Protein AF-A0A5K1G4H6-F1 (afdb_monomer)

Solvent-accessible surface area (backbone atoms only — not comparable to full-atom values): 8665 Å² total; per-residue (Å²): 140,77,90,80,91,78,88,84,78,92,77,84,77,84,78,87,69,85,77,73,79,63,91,79,61,76,95,56,84,54,80,67,54,59,58,52,52,53,57,61,59,49,77,76,66,48,72,67,56,54,53,50,54,51,48,50,54,53,51,58,61,43,66,71,45,48,64,58,47,34,69,72,63,31,66,71,61,32,53,54,48,52,56,53,48,49,54,54,48,52,56,49,51,52,53,51,53,52,49,25,67,72,67,73,32,90,46,71,56,52,33,31,28,70,75,55,33,72,63,36,22,53,52,50,52,51,52,52,51,52,51,52,52,51,51,51,51,52,48,67,71,73,106

InterPro domains:
  IPR013057 Amino acid transporter, transmembrane domain [PF01490] (45-143)

Structure (mmCIF, N/CA/C/O backbone):
data_AF-A0A5K1G4H6-F1
#
_entry.id   AF-A0A5K1G4H6-F1
#
loop_
_atom_site.group_PDB
_atom_site.id
_atom_site.type_symbol
_atom_site.label_atom_id
_atom_site.label_alt_id
_atom_site.label_comp_id
_atom_site.label_asym_id
_atom_site.label_entity_id
_atom_site.label_seq_id
_atom_site.pdbx_PDB_ins_code
_atom_site.Cartn_x
_atom_site.Cartn_y
_atom_site.Cartn_z
_atom_site.occupancy
_atom_site.B_iso_or_equiv
_atom_site.auth_seq_id
_atom_site.auth_comp_id
_atom_site.auth_asym_id
_atom_site.auth_atom_id
_atom_site.pdbx_PDB_model_num
ATOM 1 N N . MET A 1 1 ? -31.815 70.111 14.799 1.00 35.91 1 MET A N 1
ATOM 2 C CA . MET A 1 1 ? -32.047 68.661 14.978 1.00 35.91 1 MET A CA 1
ATOM 3 C C . MET A 1 1 ? -31.063 67.921 14.080 1.00 35.91 1 MET A C 1
ATOM 5 O O . MET A 1 1 ? -31.023 68.286 12.920 1.00 35.91 1 MET A O 1
ATOM 9 N N . THR A 1 2 ? -30.227 66.950 14.436 1.00 32.69 2 THR A N 1
ATOM 10 C CA . THR A 1 2 ? -29.719 66.346 15.678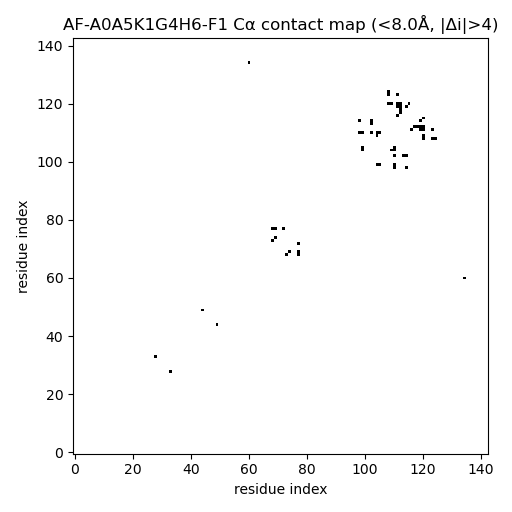 1.00 32.69 2 THR A CA 1
ATOM 11 C C . THR A 1 2 ? -28.554 65.454 15.182 1.00 32.69 2 THR A C 1
ATOM 13 O O . THR A 1 2 ? -28.774 64.753 14.203 1.00 32.69 2 THR A O 1
ATOM 16 N N . ILE A 1 3 ? -27.376 65.511 15.836 1.00 43.69 3 ILE A N 1
ATOM 17 C CA . ILE A 1 3 ? -26.290 64.493 15.996 1.00 43.69 3 ILE A CA 1
ATOM 18 C C . ILE A 1 3 ? -25.685 63.799 14.748 1.00 43.69 3 ILE A C 1
ATOM 20 O O . ILE A 1 3 ? -26.383 63.375 13.848 1.00 43.69 3 ILE A O 1
ATOM 24 N N . GLY A 1 4 ? -24.381 63.559 14.607 1.00 42.28 4 GLY A N 1
ATOM 25 C CA . GLY A 1 4 ? -23.273 63.543 15.560 1.00 42.28 4 GLY A CA 1
ATOM 26 C C . GLY A 1 4 ? -22.327 62.404 15.160 1.00 42.28 4 GLY A C 1
ATOM 27 O O . GLY A 1 4 ? -22.607 61.242 15.431 1.00 42.28 4 GLY A O 1
ATOM 28 N N . SER A 1 5 ? -21.229 62.747 14.483 1.00 44.16 5 SER A N 1
ATOM 29 C CA . SER A 1 5 ? -20.021 61.916 14.393 1.00 44.16 5 SER A CA 1
ATOM 30 C C . SER A 1 5 ? -19.499 61.649 15.803 1.00 44.16 5 SER A C 1
ATOM 32 O O . SER A 1 5 ? -19.439 62.606 16.569 1.00 44.16 5 SER A O 1
ATOM 34 N N . LEU A 1 6 ? -19.144 60.400 16.131 1.00 51.38 6 LEU A N 1
ATOM 35 C CA . LEU A 1 6 ? -18.095 60.000 17.087 1.00 51.38 6 LEU A CA 1
ATOM 36 C C . LEU A 1 6 ? -18.145 58.477 17.299 1.00 51.38 6 LEU A C 1
ATOM 38 O O . LEU A 1 6 ? -19.117 57.926 17.811 1.00 51.38 6 LEU A O 1
ATOM 42 N N . ALA A 1 7 ? -17.067 57.798 16.910 1.00 51.94 7 ALA A N 1
ATOM 43 C CA . ALA A 1 7 ? -16.768 56.439 17.343 1.00 51.94 7 ALA A CA 1
ATOM 44 C C . ALA A 1 7 ? -16.531 56.394 18.867 1.00 51.94 7 ALA A C 1
ATOM 46 O O . ALA A 1 7 ? -15.911 57.321 19.395 1.00 51.94 7 ALA A O 1
ATOM 47 N N . PRO A 1 8 ? -16.907 55.305 19.563 1.00 56.75 8 PRO A N 1
ATOM 48 C CA . PRO A 1 8 ? -16.372 55.001 20.883 1.00 56.75 8 PRO A CA 1
ATOM 49 C C . PRO A 1 8 ? -15.444 53.766 20.894 1.00 56.75 8 PRO A C 1
ATOM 51 O O . PRO A 1 8 ? -15.421 52.978 19.945 1.00 56.75 8 PRO A O 1
ATOM 54 N N . PRO A 1 9 ? -14.622 53.621 21.951 1.00 44.72 9 PRO A N 1
ATOM 55 C CA . PRO A 1 9 ? -13.343 52.924 21.915 1.00 44.72 9 PRO A CA 1
ATOM 56 C C . PRO A 1 9 ? -13.398 51.470 22.407 1.00 44.72 9 PRO A C 1
ATOM 58 O O . PRO A 1 9 ? -14.317 51.037 23.094 1.00 44.72 9 PRO A O 1
ATOM 61 N N . ARG A 1 10 ? -12.338 50.724 22.064 1.00 49.50 10 AR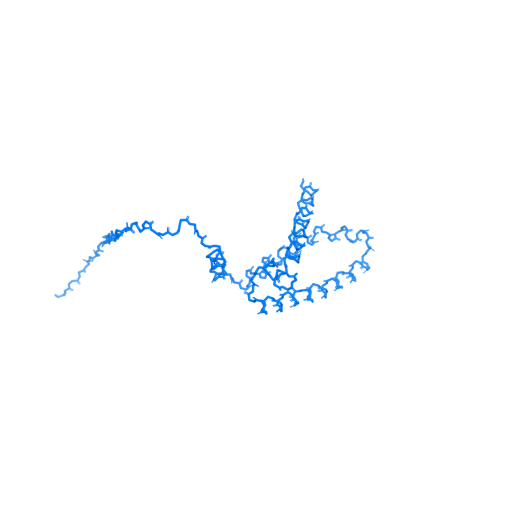G A N 1
ATOM 62 C CA . ARG A 1 10 ? -12.032 49.365 22.535 1.00 49.50 10 ARG A CA 1
ATOM 63 C C . ARG A 1 10 ? -12.021 49.301 24.066 1.00 49.50 10 ARG A C 1
ATOM 65 O O . ARG A 1 10 ? -11.097 49.818 24.692 1.00 49.50 10 ARG A O 1
ATOM 72 N N . GLU A 1 11 ? -12.976 48.584 24.649 1.00 42.75 11 GLU A N 1
ATOM 73 C CA . GLU A 1 11 ? -12.997 48.307 26.084 1.00 42.75 11 GLU A CA 1
ATOM 74 C C . GLU A 1 11 ? -12.462 46.898 26.382 1.00 42.75 11 GLU A C 1
ATOM 76 O O . GLU A 1 11 ? -12.998 45.873 25.954 1.00 42.75 11 GLU A O 1
ATOM 81 N N . LYS A 1 12 ? -11.346 46.868 27.118 1.00 42.78 12 LYS A N 1
ATOM 82 C CA . LYS A 1 12 ? -10.735 45.681 27.717 1.00 42.78 12 LYS A CA 1
ATOM 83 C C . LYS A 1 12 ? -11.694 45.085 28.748 1.00 42.78 12 LYS A C 1
ATOM 85 O O . LYS A 1 12 ? -11.855 45.660 29.821 1.00 42.78 12 LYS A O 1
ATOM 90 N N . LYS A 1 13 ? -12.226 43.883 28.507 1.00 35.88 13 LYS A N 1
ATOM 91 C CA . LYS A 1 13 ? -12.872 43.101 29.570 1.00 35.88 13 LYS A CA 1
ATOM 92 C C . LYS A 1 13 ? -11.931 42.020 30.086 1.00 35.88 13 LYS A C 1
ATOM 94 O O . LYS A 1 13 ? -11.856 40.915 29.559 1.00 35.88 13 LYS A O 1
ATOM 99 N N . SER A 1 14 ? -11.217 42.401 31.142 1.00 43.19 14 SER A N 1
ATOM 100 C CA . SER A 1 14 ? -10.603 41.509 32.119 1.00 43.19 14 SER A CA 1
ATOM 101 C C . SER A 1 14 ? -11.596 40.408 32.511 1.00 43.19 14 SER A C 1
ATOM 103 O O . SER A 1 14 ? -12.623 40.678 33.133 1.00 43.19 14 SER A O 1
ATOM 105 N N . ARG A 1 15 ? -11.303 39.163 32.132 1.00 37.09 15 ARG A N 1
ATOM 106 C CA . ARG A 1 15 ? -11.847 37.978 32.800 1.00 37.09 15 ARG A CA 1
ATOM 107 C C . ARG A 1 15 ? -10.725 37.367 33.619 1.00 37.09 15 ARG A C 1
ATOM 109 O O . ARG A 1 15 ? -10.094 36.392 33.235 1.00 37.09 15 ARG A O 1
ATOM 116 N N . ASN A 1 16 ? -10.496 37.998 34.762 1.00 33.47 16 ASN A N 1
ATOM 117 C CA . ASN A 1 16 ? -9.921 37.344 35.921 1.00 33.47 16 ASN A CA 1
ATOM 118 C C . ASN A 1 16 ? -10.892 36.219 36.315 1.00 33.47 16 ASN A C 1
ATOM 120 O O . ASN A 1 16 ? -11.951 36.497 36.875 1.00 33.47 16 ASN A O 1
ATOM 124 N N . ASN A 1 17 ? -10.575 34.969 35.981 1.00 31.28 17 ASN A N 1
ATOM 125 C CA . ASN A 1 17 ? -11.211 33.827 36.621 1.00 31.28 17 ASN A CA 1
ATOM 126 C C . ASN A 1 17 ? -10.121 33.057 37.359 1.00 31.28 17 ASN A C 1
ATOM 128 O O . ASN A 1 17 ? -9.224 32.491 36.739 1.00 31.28 17 ASN A O 1
ATOM 132 N N . LYS A 1 18 ? -10.178 33.127 38.691 1.00 34.22 18 LYS A N 1
ATOM 133 C CA . LYS A 1 18 ? -9.324 32.383 39.614 1.00 34.22 18 LYS A CA 1
ATOM 134 C C . LYS A 1 18 ? -9.332 30.912 39.209 1.00 34.22 18 LYS A C 1
ATOM 136 O O . LYS A 1 18 ? -10.349 30.240 39.357 1.00 34.22 18 LYS A O 1
ATOM 141 N N . GLN A 1 19 ? -8.191 30.416 38.752 1.00 37.59 19 GLN A N 1
ATOM 142 C CA . GLN A 1 19 ? -7.929 28.989 38.721 1.00 37.59 19 GLN A CA 1
ATOM 143 C C . GLN A 1 19 ? -7.774 28.549 40.178 1.00 37.59 19 GLN A C 1
ATOM 145 O O . GLN A 1 19 ? -6.723 28.718 40.791 1.00 37.59 19 GLN A O 1
ATOM 150 N N . VAL A 1 20 ? -8.869 28.069 40.765 1.00 43.53 20 VAL A N 1
ATOM 151 C CA . VAL A 1 20 ? -8.795 27.238 41.962 1.00 43.53 20 VAL A CA 1
ATOM 152 C C . VAL A 1 20 ? -8.065 25.983 41.504 1.00 43.53 20 VAL A C 1
ATOM 154 O O . VAL A 1 20 ? -8.599 25.202 40.720 1.00 43.53 20 VAL A O 1
ATOM 157 N N . VAL A 1 21 ? -6.792 25.877 41.878 1.00 48.56 21 VAL A N 1
ATOM 158 C CA . VAL A 1 21 ? -5.989 24.676 41.662 1.00 48.56 21 VAL A CA 1
ATOM 159 C C . VAL A 1 21 ? -6.613 23.601 42.541 1.00 48.56 21 VAL A C 1
ATOM 161 O O . VAL A 1 21 ? -6.402 23.572 43.750 1.00 48.56 21 VAL A O 1
ATOM 164 N N . ASP A 1 22 ? -7.472 22.787 41.937 1.00 48.97 22 ASP A N 1
ATOM 165 C CA . ASP A 1 22 ? -7.978 21.575 42.558 1.00 48.97 22 ASP A CA 1
ATOM 166 C C . ASP A 1 22 ? -6.816 20.577 42.626 1.00 48.97 22 ASP A C 1
ATOM 168 O O . ASP A 1 22 ? -6.358 20.043 41.614 1.00 48.97 22 ASP A O 1
ATOM 172 N N . GLU A 1 23 ? -6.297 20.377 43.836 1.00 57.59 23 GLU A N 1
ATOM 173 C CA . GLU A 1 23 ? -5.151 19.515 44.156 1.00 57.59 23 GLU A CA 1
ATOM 174 C C . GLU A 1 23 ? -5.433 18.015 43.902 1.00 57.59 23 GLU A C 1
ATOM 176 O O . GLU A 1 23 ? -4.579 17.164 44.139 1.00 57.59 23 GLU A O 1
ATOM 181 N N . LYS A 1 24 ? -6.625 17.664 43.391 1.00 53.53 24 LYS A N 1
ATOM 182 C CA . LYS A 1 24 ? -7.011 16.303 42.993 1.00 53.53 24 LYS A CA 1
ATOM 183 C C . LYS A 1 24 ? -7.316 16.168 41.499 1.00 53.53 24 LYS A C 1
ATOM 185 O O . LYS A 1 24 ? -7.902 15.165 41.086 1.00 53.53 24 LYS A O 1
ATOM 190 N N . ALA A 1 25 ? -6.879 17.113 40.669 1.00 57.53 25 ALA A N 1
ATOM 191 C CA . ALA A 1 25 ? -6.860 16.913 39.226 1.00 57.53 25 ALA A CA 1
ATOM 192 C C . ALA A 1 25 ? -5.780 15.870 38.846 1.00 57.53 25 ALA A C 1
ATOM 194 O O . ALA A 1 25 ? -4.617 16.030 39.225 1.00 57.53 25 ALA A O 1
ATOM 195 N N . PRO A 1 26 ? -6.115 14.794 38.106 1.00 60.50 26 PRO A N 1
ATOM 196 C CA . PRO A 1 26 ? -5.132 13.813 37.652 1.00 60.50 26 PRO A CA 1
ATOM 197 C C . PRO A 1 26 ? -4.061 14.489 36.784 1.00 60.50 26 PRO A C 1
ATOM 199 O O . PRO A 1 26 ? -4.368 15.049 35.737 1.00 60.50 26 PRO A O 1
ATOM 202 N N . LEU A 1 27 ? -2.796 14.425 37.207 1.00 66.81 27 LEU A N 1
ATOM 203 C CA . LEU A 1 27 ? -1.658 15.088 36.547 1.00 66.81 27 LEU A CA 1
ATOM 204 C C . LEU A 1 27 ? -1.161 14.380 35.274 1.00 66.81 27 LEU A C 1
ATOM 206 O O . LEU A 1 27 ? -0.120 14.738 34.730 1.00 66.81 27 LEU A O 1
ATOM 210 N N . LEU A 1 28 ? -1.887 13.368 34.800 1.00 66.56 28 LEU A N 1
ATOM 211 C CA . LEU A 1 28 ? -1.601 12.668 33.555 1.00 66.56 28 LEU A CA 1
ATOM 212 C C . LEU A 1 28 ? -2.894 12.596 32.738 1.00 66.56 28 LEU A C 1
ATOM 214 O O . LEU A 1 28 ?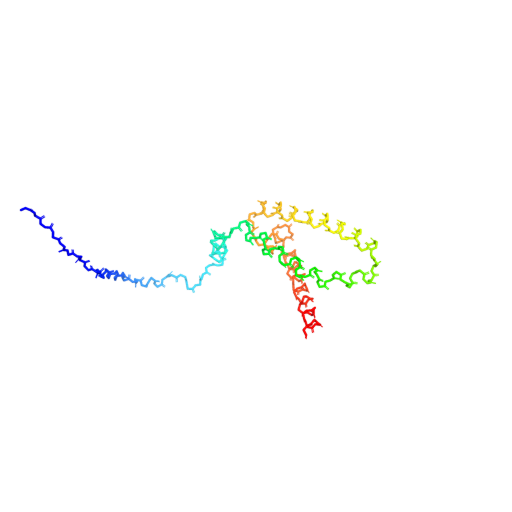 -3.890 12.086 33.266 1.00 66.56 28 LEU A O 1
ATOM 218 N N . PRO A 1 29 ? -2.890 13.054 31.470 1.00 59.59 29 PRO A N 1
ATOM 219 C CA . PRO A 1 29 ? -3.969 12.773 30.537 1.00 59.59 29 PRO A CA 1
ATOM 220 C C . PRO A 1 29 ? -4.243 11.273 30.544 1.00 59.59 29 PRO A C 1
ATOM 222 O O . PRO A 1 29 ? -3.329 10.443 30.447 1.00 59.59 29 PRO A O 1
ATOM 225 N N . ARG A 1 30 ? -5.508 10.898 30.715 1.00 55.25 30 ARG A N 1
ATOM 226 C CA . ARG A 1 30 ? -5.900 9.498 30.647 1.00 55.25 30 ARG A CA 1
ATOM 227 C C . ARG A 1 30 ? -5.664 9.102 29.194 1.00 55.25 30 ARG A C 1
ATOM 229 O O . ARG A 1 30 ? -6.063 9.814 28.287 1.00 55.25 30 ARG A O 1
ATOM 236 N N . LYS A 1 31 ? -5.063 7.945 28.928 1.00 56.25 31 LYS A N 1
ATOM 237 C CA . LYS A 1 31 ? -4.818 7.436 27.559 1.00 56.25 31 LYS A CA 1
ATOM 238 C C . LYS A 1 31 ? -6.078 7.391 26.656 1.00 56.25 31 LYS A C 1
ATOM 240 O O . LYS A 1 31 ? -5.967 7.180 25.455 1.00 56.25 31 LYS A O 1
ATOM 245 N N . GLN A 1 32 ? -7.271 7.550 27.239 1.00 51.19 32 GLN A N 1
ATOM 246 C CA . GLN A 1 32 ? -8.557 7.712 26.552 1.00 51.19 32 GLN A CA 1
ATOM 247 C C . GLN A 1 32 ? -8.761 9.115 25.948 1.00 51.19 32 GLN A C 1
ATOM 249 O O . GLN A 1 32 ? -9.402 9.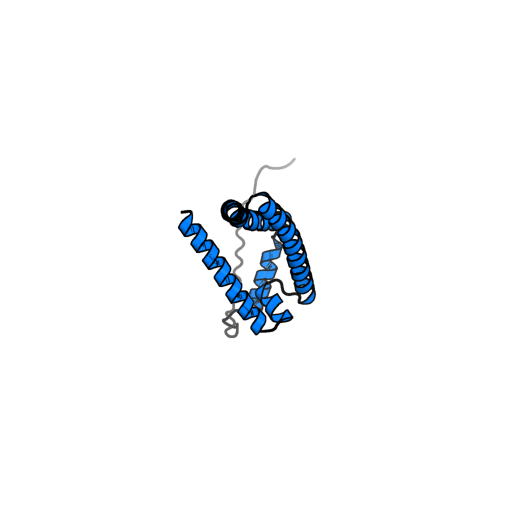217 24.905 1.00 51.19 32 GLN A O 1
ATOM 254 N N . ASP A 1 33 ? -8.174 10.156 26.539 1.00 49.16 33 ASP A N 1
ATOM 255 C CA . ASP A 1 33 ? -8.273 11.547 26.084 1.00 49.16 33 ASP A CA 1
ATOM 256 C C . ASP A 1 33 ? -7.423 11.787 24.823 1.00 49.16 33 ASP A C 1
ATOM 258 O O . ASP A 1 33 ? -7.788 12.594 23.977 1.00 49.16 33 ASP A O 1
ATOM 262 N N . GLU A 1 34 ? -6.336 11.030 24.630 1.00 52.06 34 GLU A N 1
ATOM 263 C CA . GLU A 1 34 ? -5.502 11.120 23.417 1.00 52.06 34 GLU A CA 1
ATOM 264 C C . GLU A 1 34 ? -6.221 10.570 22.177 1.00 52.06 34 GLU A C 1
ATOM 266 O O . GLU A 1 34 ? -6.116 11.130 21.089 1.00 52.06 34 GLU A O 1
ATOM 271 N N . LEU A 1 35 ? -7.017 9.507 22.349 1.00 52.03 35 LEU A N 1
ATOM 272 C CA . LEU A 1 35 ? -7.849 8.960 21.276 1.00 52.03 35 LEU A CA 1
ATOM 273 C C . LEU A 1 35 ? -9.025 9.895 20.945 1.00 52.03 35 LEU A C 1
ATOM 275 O O . LEU A 1 35 ? -9.394 10.021 19.780 1.00 52.03 35 LEU A O 1
ATOM 279 N N . GLN A 1 36 ? -9.603 10.560 21.954 1.00 45.78 36 GLN A N 1
ATOM 280 C CA . GLN A 1 36 ? -10.639 11.584 21.756 1.00 45.78 36 GLN A CA 1
ATOM 281 C C . GLN A 1 36 ? -10.080 12.859 21.108 1.00 45.78 36 GLN A C 1
ATOM 283 O O . GLN A 1 36 ? -10.715 13.390 20.202 1.00 45.78 36 GLN A O 1
ATOM 288 N N . GLY A 1 37 ? -8.869 13.288 21.475 1.00 50.53 37 GLY A N 1
ATOM 289 C CA . GLY A 1 37 ? -8.176 14.408 20.834 1.00 50.53 37 GLY A CA 1
ATOM 290 C C . GLY A 1 37 ? -7.793 14.138 19.374 1.00 50.53 37 GLY A C 1
ATOM 291 O O . GLY A 1 37 ? -7.864 15.041 18.544 1.00 50.53 37 GLY A O 1
ATOM 292 N N . GLU A 1 38 ? -7.452 12.893 19.025 1.00 54.16 38 GLU A N 1
ATOM 293 C CA . GLU A 1 38 ? -7.194 12.497 17.633 1.00 54.16 38 GLU A CA 1
ATOM 294 C C . GLU A 1 38 ? -8.480 12.487 16.786 1.00 54.16 38 GLU A C 1
ATOM 296 O O . GLU A 1 38 ? -8.466 12.937 15.641 1.00 54.16 38 GLU A O 1
ATOM 301 N N . LEU A 1 39 ? -9.615 12.065 17.358 1.00 54.69 39 LEU A N 1
ATOM 302 C CA . LEU A 1 39 ? -10.939 12.155 16.722 1.00 54.69 39 LEU A CA 1
ATOM 303 C C . LEU A 1 39 ? -11.392 13.611 16.507 1.00 54.69 39 LEU A C 1
ATOM 305 O O . LEU A 1 39 ? -11.895 13.930 15.429 1.00 54.69 39 LEU A O 1
ATOM 309 N N . ASP A 1 40 ? -11.157 14.505 17.472 1.00 53.66 40 ASP A N 1
ATOM 310 C CA . ASP A 1 40 ? -11.416 15.946 17.316 1.00 53.66 40 ASP A CA 1
ATOM 311 C C . ASP A 1 40 ? -10.479 16.612 16.285 1.00 53.66 40 ASP A C 1
ATOM 313 O O . ASP A 1 40 ? -10.849 17.608 15.659 1.00 53.66 40 ASP A O 1
ATOM 317 N N . GLY A 1 41 ? -9.301 16.034 16.020 1.00 54.47 41 GLY A N 1
ATOM 318 C CA . GLY A 1 41 ? -8.387 16.459 14.952 1.00 54.47 41 GLY A CA 1
ATOM 319 C C . GLY A 1 41 ? -8.890 16.161 13.531 1.00 54.47 41 GLY A C 1
ATOM 320 O O . GLY A 1 41 ? -8.561 16.890 12.592 1.00 54.47 41 GLY A O 1
ATOM 321 N N . PHE A 1 42 ? -9.744 15.145 13.352 1.00 59.94 42 PHE A N 1
ATOM 322 C CA . PHE A 1 42 ? -10.380 14.847 12.059 1.00 59.94 42 PHE A CA 1
ATOM 323 C C . PHE A 1 42 ? -11.530 15.795 11.711 1.00 59.94 42 PHE A C 1
ATOM 325 O O . PHE A 1 42 ? -11.930 15.858 10.548 1.00 59.94 42 PHE A O 1
ATOM 332 N N . ASN A 1 43 ? -12.037 16.570 12.673 1.00 62.09 43 ASN A N 1
ATOM 333 C CA . ASN A 1 43 ? -13.189 17.457 12.485 1.00 62.09 43 ASN A CA 1
ATOM 334 C C . ASN A 1 43 ? -12.920 18.610 11.485 1.00 62.09 43 ASN A C 1
ATOM 336 O O . ASN A 1 43 ? -13.849 19.299 11.069 1.00 62.09 43 ASN A O 1
ATOM 340 N N . GLY A 1 44 ? -11.660 18.803 11.067 1.00 67.12 44 GLY A N 1
ATOM 341 C CA . GLY A 1 44 ? -11.246 19.727 10.001 1.00 67.12 44 GLY A CA 1
ATOM 342 C C . GLY A 1 44 ? -10.736 19.064 8.711 1.00 67.12 44 GLY A C 1
ATOM 343 O O . GLY A 1 44 ? -10.352 19.772 7.778 1.00 67.12 44 GLY A O 1
ATOM 344 N N . ALA A 1 45 ? -10.696 17.729 8.624 1.00 78.69 45 ALA A N 1
ATOM 345 C CA . ALA A 1 45 ? -10.176 17.027 7.452 1.00 78.69 45 ALA A CA 1
ATOM 346 C C . ALA A 1 45 ? -11.225 16.980 6.326 1.00 78.69 45 ALA A C 1
ATOM 348 O O . ALA A 1 45 ? -12.271 16.345 6.442 1.00 78.69 45 ALA A O 1
ATOM 349 N N . SER A 1 46 ? -10.941 17.640 5.201 1.00 89.12 46 SER A N 1
ATOM 350 C CA . SER A 1 46 ? -11.801 17.585 4.013 1.00 89.12 46 SER A CA 1
ATOM 351 C C . SER A 1 46 ? -11.599 16.277 3.244 1.00 89.12 46 SER A C 1
ATOM 353 O O . SER A 1 46 ? -10.464 15.829 3.076 1.00 89.12 46 SER A O 1
ATOM 355 N N . PHE A 1 47 ? -12.678 15.709 2.692 1.00 89.44 47 PHE A N 1
ATOM 356 C CA . PHE A 1 47 ? -12.620 14.529 1.816 1.00 89.44 47 PHE A CA 1
ATOM 357 C C . PHE A 1 47 ? -11.616 14.718 0.669 1.00 89.44 47 PHE A C 1
ATOM 359 O O . PHE A 1 47 ? -10.781 13.852 0.423 1.00 89.44 47 PHE A O 1
ATOM 366 N N . SER A 1 48 ? -11.631 15.892 0.028 1.00 92.38 48 SER A N 1
ATOM 367 C CA . SER A 1 48 ? -10.686 16.224 -1.046 1.00 92.38 48 SER A CA 1
ATOM 368 C C . SER A 1 48 ? -9.232 16.250 -0.551 1.00 92.38 48 SER A C 1
ATOM 370 O O . SER A 1 48 ? -8.340 15.718 -1.209 1.00 92.38 48 SER A O 1
ATOM 372 N N . GLY A 1 49 ? -8.992 16.781 0.655 1.00 92.56 49 GLY A N 1
ATOM 373 C CA . GLY A 1 49 ? -7.663 16.797 1.275 1.00 92.56 49 GLY A CA 1
ATOM 374 C C . GLY A 1 49 ? -7.149 15.395 1.611 1.00 92.56 49 GLY A C 1
ATOM 375 O O . GLY A 1 49 ? -5.984 15.092 1.358 1.00 92.56 49 GLY A O 1
ATOM 376 N N . ALA A 1 50 ? -8.023 14.516 2.109 1.00 90.94 50 ALA A N 1
ATOM 377 C CA . ALA A 1 50 ? -7.684 13.122 2.384 1.00 90.94 50 ALA A CA 1
ATOM 378 C C . ALA A 1 50 ? -7.333 12.353 1.098 1.00 90.94 50 ALA A C 1
ATOM 380 O O . ALA A 1 50 ? -6.304 11.679 1.051 1.00 90.94 50 ALA A O 1
ATOM 381 N N . VAL A 1 51 ? -8.137 12.506 0.037 1.00 94.19 51 VAL A N 1
ATOM 382 C CA . VAL A 1 51 ? -7.871 11.886 -1.273 1.00 94.19 51 VAL A CA 1
ATOM 383 C C . VAL A 1 51 ? -6.559 12.399 -1.864 1.00 94.19 51 VAL A C 1
ATOM 385 O O . VAL A 1 51 ? -5.758 11.604 -2.354 1.00 94.19 51 VAL A O 1
ATOM 388 N N . PHE A 1 52 ? -6.299 13.705 -1.788 1.00 94.62 52 PHE A N 1
ATOM 389 C CA . PHE A 1 52 ? -5.077 14.300 -2.325 1.00 94.62 52 PHE A CA 1
ATOM 390 C C . PHE A 1 52 ? -3.819 13.847 -1.571 1.00 94.62 52 PHE A C 1
ATOM 392 O O . PHE A 1 52 ? -2.824 13.479 -2.198 1.00 94.62 52 PHE A O 1
ATOM 399 N N . ASN A 1 53 ? -3.863 13.814 -0.236 1.00 93.31 53 ASN A N 1
ATOM 400 C CA . ASN A 1 53 ? -2.744 13.343 0.581 1.00 93.31 53 ASN A CA 1
ATOM 401 C C . ASN A 1 53 ? -2.449 11.852 0.338 1.00 93.31 53 ASN A C 1
ATOM 403 O O . ASN A 1 53 ? -1.297 11.460 0.129 1.00 93.31 53 ASN A O 1
ATOM 407 N N . LEU A 1 54 ? -3.499 11.024 0.290 1.00 93.50 54 LEU A N 1
ATOM 408 C CA . LEU A 1 54 ? -3.366 9.605 -0.032 1.00 93.50 54 LEU A CA 1
ATOM 409 C C . LEU A 1 54 ? -2.772 9.412 -1.434 1.00 93.50 54 LEU A C 1
ATOM 411 O O . LEU A 1 54 ? -1.812 8.663 -1.597 1.00 93.50 54 LEU A O 1
ATOM 415 N N . SER A 1 55 ? -3.289 10.135 -2.431 1.00 95.62 55 SER A N 1
ATOM 416 C CA . SER A 1 55 ? -2.797 10.068 -3.813 1.00 95.62 55 SER A CA 1
ATOM 417 C C . SER A 1 55 ? -1.331 10.479 -3.908 1.00 95.62 55 SER A C 1
ATOM 419 O O . SER A 1 55 ? -0.546 9.784 -4.541 1.00 95.62 55 SER A O 1
ATOM 421 N N . THR A 1 56 ? -0.935 11.560 -3.231 1.00 94.25 56 THR A N 1
ATOM 422 C CA . THR A 1 56 ? 0.460 12.030 -3.196 1.00 94.25 56 THR A CA 1
ATOM 423 C C . THR A 1 56 ? 1.386 10.978 -2.593 1.00 94.25 56 THR A C 1
ATOM 425 O O . THR A 1 56 ? 2.468 10.739 -3.120 1.00 94.25 56 THR A O 1
ATOM 428 N N . THR A 1 57 ? 0.944 10.296 -1.535 1.00 92.00 57 THR A N 1
ATOM 429 C CA . THR A 1 57 ? 1.715 9.220 -0.899 1.00 92.00 57 THR A CA 1
ATOM 430 C C . THR A 1 57 ? 1.896 8.024 -1.840 1.00 92.00 57 THR A C 1
ATOM 432 O O . THR A 1 57 ? 3.012 7.530 -2.009 1.00 92.00 57 THR A O 1
ATOM 435 N N . VAL A 1 58 ? 0.815 7.578 -2.492 1.00 92.19 58 VAL A N 1
ATOM 436 C CA . VAL A 1 58 ? 0.837 6.434 -3.421 1.00 92.19 58 VAL A CA 1
ATOM 437 C C . VAL A 1 58 ? 1.663 6.750 -4.666 1.00 92.19 58 VAL A C 1
ATOM 439 O O . VAL A 1 58 ? 2.532 5.964 -5.039 1.00 92.19 58 VAL A O 1
ATOM 442 N N . VAL A 1 59 ? 1.426 7.905 -5.294 1.00 94.00 59 VAL A N 1
ATOM 443 C CA . VAL A 1 59 ? 2.180 8.347 -6.472 1.00 94.00 59 VAL A CA 1
ATOM 444 C C . VAL A 1 59 ? 3.644 8.548 -6.101 1.00 94.00 59 VAL A C 1
ATOM 446 O O . VAL A 1 59 ? 4.496 8.038 -6.813 1.00 94.00 59 VAL A O 1
ATOM 449 N N . GLY A 1 60 ? 3.951 9.200 -4.975 1.00 89.88 60 GLY A N 1
ATOM 450 C CA . GLY A 1 60 ? 5.321 9.467 -4.532 1.00 89.88 60 GLY A CA 1
ATOM 451 C C . GLY A 1 60 ? 6.169 8.201 -4.405 1.00 89.88 60 GLY A C 1
ATOM 452 O O . GLY A 1 60 ? 7.192 8.080 -5.073 1.00 89.88 60 GLY A O 1
ATOM 453 N N . ALA A 1 61 ? 5.722 7.219 -3.617 1.00 87.88 61 ALA A N 1
ATOM 454 C CA . ALA A 1 61 ? 6.439 5.946 -3.499 1.00 87.88 61 ALA A CA 1
ATOM 455 C C . ALA A 1 61 ? 6.393 5.125 -4.806 1.00 87.88 61 ALA A C 1
ATOM 457 O O . ALA A 1 61 ? 7.369 4.470 -5.175 1.00 87.88 61 ALA A O 1
ATOM 458 N N . GLY A 1 62 ? 5.269 5.175 -5.528 1.00 89.94 62 GLY A N 1
ATOM 459 C CA . GLY A 1 62 ? 5.045 4.409 -6.751 1.00 89.94 62 GLY A CA 1
ATOM 460 C C . GLY A 1 62 ? 5.949 4.828 -7.909 1.00 89.94 62 GLY A C 1
ATOM 461 O O . GLY A 1 62 ? 6.581 3.970 -8.525 1.00 89.94 62 GLY A O 1
ATOM 462 N N . ILE A 1 63 ? 6.078 6.130 -8.187 1.00 91.56 63 ILE A N 1
ATOM 463 C CA . ILE A 1 63 ? 6.896 6.627 -9.308 1.00 91.56 63 ILE A CA 1
ATOM 464 C C . ILE A 1 63 ? 8.373 6.266 -9.157 1.00 91.56 63 ILE A C 1
ATOM 466 O O . ILE A 1 63 ? 9.058 6.077 -10.159 1.00 91.56 63 ILE A O 1
ATOM 470 N N . MET A 1 64 ? 8.852 6.122 -7.920 1.00 89.88 64 MET A N 1
ATOM 471 C CA . MET A 1 64 ? 10.225 5.709 -7.635 1.00 89.88 64 MET A CA 1
ATOM 472 C C . MET A 1 64 ? 10.446 4.221 -7.948 1.00 89.88 64 MET A C 1
ATOM 474 O O . MET A 1 64 ? 11.515 3.842 -8.421 1.00 89.88 64 MET A O 1
ATOM 478 N N . ALA A 1 65 ? 9.432 3.376 -7.734 1.00 87.94 65 ALA A N 1
ATOM 479 C CA . ALA A 1 65 ? 9.517 1.931 -7.951 1.00 87.94 65 ALA A CA 1
ATOM 480 C C . ALA A 1 65 ? 9.256 1.507 -9.409 1.00 87.94 65 ALA A C 1
ATOM 482 O O . ALA A 1 65 ? 9.846 0.532 -9.881 1.00 87.94 65 ALA A O 1
ATOM 483 N N . LEU A 1 66 ? 8.409 2.242 -10.142 1.00 91.62 66 LEU A N 1
ATOM 484 C CA . LEU A 1 66 ? 7.956 1.868 -11.488 1.00 91.62 66 LEU A CA 1
ATOM 485 C C . LEU A 1 66 ? 9.096 1.555 -12.482 1.00 91.62 66 LEU A C 1
ATOM 487 O O . LEU A 1 66 ? 9.029 0.500 -13.119 1.00 91.62 66 LEU A O 1
ATOM 491 N N . PRO A 1 67 ? 10.163 2.370 -12.624 1.00 88.94 67 PRO A N 1
ATOM 492 C CA . PRO A 1 67 ? 11.234 2.081 -13.582 1.00 88.94 67 PRO A CA 1
ATOM 493 C C . PRO A 1 67 ? 11.975 0.778 -13.266 1.00 88.94 67 PRO A C 1
ATOM 495 O O . PRO A 1 67 ? 12.297 0.004 -14.168 1.00 88.94 67 PRO A O 1
ATOM 498 N N . ALA A 1 68 ? 12.215 0.509 -11.980 1.00 89.12 68 ALA A N 1
ATOM 499 C CA . ALA A 1 68 ? 12.877 -0.710 -11.533 1.00 89.12 68 ALA A CA 1
ATOM 500 C C . ALA A 1 68 ? 11.999 -1.944 -11.788 1.00 89.12 68 ALA A C 1
ATOM 502 O O . ALA A 1 68 ? 12.489 -2.948 -12.307 1.00 89.12 68 ALA A O 1
ATOM 503 N N . THR A 1 69 ? 10.694 -1.855 -11.511 1.00 89.50 69 THR A N 1
ATOM 504 C CA . THR A 1 69 ? 9.739 -2.932 -11.807 1.00 89.50 69 THR A CA 1
ATOM 505 C C . THR A 1 69 ? 9.696 -3.241 -13.302 1.00 89.50 69 THR A C 1
ATOM 507 O O . THR A 1 69 ? 9.799 -4.406 -13.683 1.00 89.50 69 THR A O 1
ATOM 510 N N . MET A 1 70 ? 9.625 -2.214 -14.156 1.00 93.62 70 MET A N 1
ATOM 511 C CA . MET A 1 70 ? 9.618 -2.395 -15.613 1.00 93.62 70 MET A CA 1
ATOM 512 C C . MET A 1 70 ? 10.927 -2.993 -16.133 1.00 93.62 70 MET A C 1
ATOM 514 O O . MET A 1 70 ? 10.902 -3.792 -17.065 1.00 93.62 70 MET A O 1
ATOM 518 N N . LYS A 1 71 ? 12.067 -2.651 -15.523 1.00 92.62 71 LYS A N 1
ATOM 519 C CA . LYS A 1 71 ? 13.373 -3.216 -15.886 1.00 92.62 71 LYS A CA 1
ATOM 520 C C . LYS A 1 71 ? 13.478 -4.711 -15.564 1.00 92.62 71 LYS A C 1
ATOM 522 O O . LYS A 1 71 ? 14.116 -5.436 -16.319 1.00 92.62 71 LYS A O 1
ATOM 527 N N . VAL A 1 72 ? 12.889 -5.163 -14.455 1.00 93.44 72 VAL A N 1
ATOM 528 C CA . VAL A 1 72 ? 12.999 -6.560 -13.993 1.00 93.44 72 VAL A CA 1
ATOM 529 C C . VAL A 1 72 ? 11.938 -7.462 -14.624 1.00 93.44 72 VAL A C 1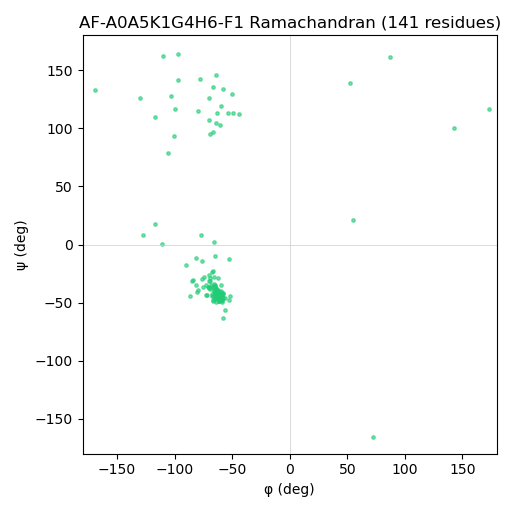
ATOM 531 O O . VAL A 1 72 ? 12.264 -8.563 -15.056 1.00 93.44 72 VAL A O 1
ATOM 534 N N . LEU A 1 73 ? 10.681 -7.014 -14.693 1.00 92.50 73 LEU A N 1
ATOM 535 C CA . LEU A 1 73 ? 9.590 -7.801 -15.280 1.00 92.50 73 LEU A CA 1
ATOM 536 C C . LEU A 1 73 ? 9.509 -7.657 -16.806 1.00 92.50 73 LEU A C 1
ATOM 538 O O . LEU A 1 73 ? 9.096 -8.594 -17.481 1.00 92.50 73 LEU A O 1
ATOM 542 N N . GLY A 1 74 ? 9.891 -6.504 -17.358 1.00 92.06 74 GLY A N 1
ATOM 543 C CA . GLY A 1 74 ? 9.580 -6.116 -18.734 1.00 92.06 74 GLY A CA 1
ATOM 544 C C . GLY A 1 74 ? 8.217 -5.418 -18.852 1.00 92.06 74 GLY A C 1
ATOM 545 O O . GLY A 1 74 ? 7.363 -5.518 -17.972 1.00 92.06 74 GLY A O 1
ATOM 546 N N . LEU A 1 75 ? 8.000 -4.698 -19.959 1.00 92.81 75 LEU A N 1
ATOM 547 C CA . LEU A 1 75 ? 6.847 -3.799 -20.128 1.00 92.81 75 LEU A CA 1
ATOM 548 C C . LEU A 1 75 ? 5.491 -4.527 -20.117 1.00 92.81 75 LEU A C 1
ATOM 550 O O . LEU A 1 75 ? 4.585 -4.132 -19.390 1.00 92.81 75 LEU A O 1
ATOM 554 N N . GLY A 1 76 ? 5.351 -5.596 -20.906 1.00 94.00 76 GLY A N 1
ATOM 555 C CA . GLY A 1 76 ? 4.104 -6.366 -21.021 1.00 94.00 76 GLY A CA 1
ATOM 556 C C . GLY A 1 76 ? 3.616 -6.945 -19.684 1.00 94.00 76 GLY A C 1
ATOM 557 O O . GLY A 1 76 ? 2.552 -6.547 -19.208 1.00 94.00 76 GLY A O 1
ATOM 558 N N . PRO A 1 77 ? 4.380 -7.847 -19.036 1.00 94.31 77 PRO A N 1
ATOM 559 C CA . PRO A 1 77 ? 4.000 -8.398 -17.733 1.00 94.31 77 PRO A CA 1
ATOM 560 C C . PRO A 1 77 ? 3.993 -7.341 -16.617 1.00 94.31 77 PRO A C 1
ATOM 562 O O . PRO A 1 77 ? 3.203 -7.465 -15.684 1.00 94.31 77 PRO A O 1
ATOM 565 N N . GLY A 1 78 ? 4.808 -6.283 -16.716 1.00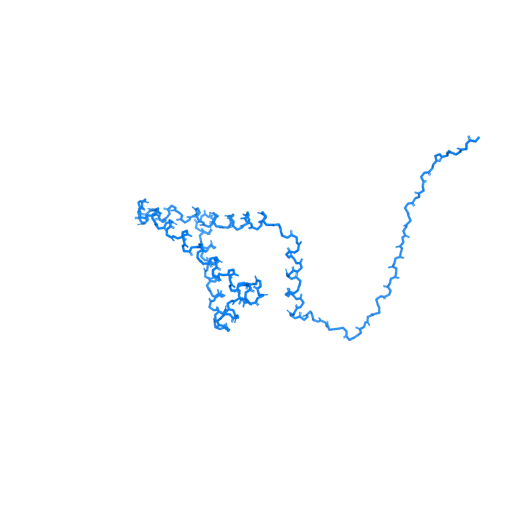 94.12 78 GLY A N 1
ATOM 566 C CA . GLY A 1 78 ? 4.791 -5.159 -15.777 1.00 94.12 78 GLY A CA 1
ATOM 567 C C . GLY A 1 78 ? 3.444 -4.432 -15.748 1.00 94.12 78 GLY A C 1
ATOM 568 O O . GLY A 1 78 ? 2.888 -4.219 -14.674 1.00 94.12 78 GLY A O 1
ATOM 569 N N . ILE A 1 79 ? 2.866 -4.122 -16.914 1.00 94.69 79 ILE A N 1
ATOM 570 C CA . ILE A 1 79 ? 1.535 -3.495 -17.005 1.00 94.69 79 ILE A CA 1
ATOM 571 C C . ILE A 1 79 ? 0.445 -4.429 -16.462 1.00 94.69 79 ILE A C 1
ATOM 573 O O . ILE A 1 79 ? -0.416 -3.985 -15.702 1.00 94.69 79 ILE A O 1
ATOM 577 N N . VAL A 1 80 ? 0.496 -5.724 -16.797 1.00 96.12 80 VAL A N 1
ATOM 578 C CA . VAL A 1 80 ? -0.461 -6.716 -16.270 1.00 96.12 80 VAL A CA 1
ATOM 579 C C . VAL A 1 80 ? -0.400 -6.775 -14.742 1.00 96.12 80 VAL A C 1
ATOM 581 O O . VAL A 1 80 ? -1.442 -6.772 -14.089 1.00 96.12 80 VAL A O 1
ATOM 584 N N . MET A 1 81 ? 0.805 -6.761 -14.164 1.00 94.81 81 MET A N 1
ATOM 585 C CA . MET A 1 81 ? 0.984 -6.733 -12.712 1.00 94.81 81 MET A CA 1
ATOM 586 C C . MET A 1 81 ? 0.448 -5.453 -12.071 1.00 94.81 81 MET A C 1
ATOM 588 O O . MET A 1 81 ? -0.163 -5.536 -11.011 1.00 94.81 81 MET A O 1
ATOM 592 N N . ILE A 1 82 ? 0.608 -4.286 -12.705 1.00 94.31 82 ILE A N 1
ATOM 593 C CA . ILE A 1 82 ? 0.030 -3.027 -12.201 1.00 94.31 82 ILE A CA 1
ATOM 594 C C . ILE A 1 82 ? -1.498 -3.113 -12.146 1.00 94.31 82 ILE A C 1
ATOM 596 O O . ILE A 1 82 ? -2.090 -2.741 -11.136 1.00 94.31 82 ILE A O 1
ATOM 600 N N . ILE A 1 83 ? -2.136 -3.637 -13.197 1.00 95.69 83 ILE A N 1
ATOM 601 C CA . ILE A 1 83 ? -3.595 -3.819 -13.236 1.00 95.69 83 ILE A CA 1
ATOM 602 C C . ILE A 1 83 ? -4.044 -4.791 -12.137 1.00 95.69 83 ILE A C 1
ATOM 604 O O . ILE A 1 83 ? -4.985 -4.500 -11.402 1.00 95.69 83 ILE A O 1
ATOM 608 N N . LEU A 1 84 ? -3.347 -5.920 -11.973 1.00 96.69 84 LEU A N 1
ATOM 609 C CA . LEU A 1 84 ? -3.631 -6.876 -10.899 1.00 96.69 84 LEU A CA 1
ATOM 610 C C . LEU A 1 84 ? -3.504 -6.236 -9.514 1.00 96.69 84 LEU A C 1
ATOM 612 O O . LEU A 1 84 ? -4.360 -6.432 -8.650 1.00 96.69 84 LEU A O 1
ATOM 616 N N . MET A 1 85 ? -2.451 -5.446 -9.310 1.00 94.88 85 MET A N 1
ATOM 617 C CA . MET A 1 85 ? -2.210 -4.777 -8.041 1.00 94.88 85 MET A CA 1
ATOM 618 C C . MET A 1 85 ? -3.234 -3.672 -7.769 1.00 94.88 85 MET A C 1
ATOM 620 O O . MET A 1 85 ? -3.558 -3.435 -6.608 1.00 94.88 85 MET A O 1
ATOM 624 N N . ALA A 1 86 ? -3.799 -3.043 -8.805 1.00 94.69 86 ALA A N 1
ATOM 625 C CA . ALA A 1 86 ? -4.908 -2.104 -8.655 1.00 94.69 86 ALA A CA 1
ATOM 626 C C . ALA A 1 86 ? -6.145 -2.797 -8.058 1.00 94.69 86 ALA A C 1
ATOM 628 O O . ALA A 1 86 ? -6.663 -2.328 -7.045 1.00 94.69 86 ALA A O 1
ATOM 629 N N . PHE A 1 87 ? -6.541 -3.959 -8.593 1.00 97.25 87 PHE A N 1
ATOM 630 C CA . PHE A 1 87 ? -7.640 -4.755 -8.029 1.00 97.25 87 PHE A CA 1
ATOM 631 C C . PHE A 1 87 ? -7.344 -5.230 -6.602 1.00 97.25 87 PHE A C 1
ATOM 633 O O . PHE A 1 87 ? -8.201 -5.150 -5.722 1.00 97.25 87 PHE A O 1
ATOM 640 N N . LEU A 1 88 ? -6.115 -5.692 -6.341 1.00 96.00 88 LEU A N 1
ATOM 641 C CA . LEU A 1 88 ? -5.724 -6.129 -4.999 1.00 96.00 88 LEU A CA 1
ATOM 642 C C . LEU A 1 88 ? -5.737 -4.968 -3.992 1.00 96.00 88 LEU A C 1
ATOM 644 O O . LEU A 1 88 ? -6.116 -5.155 -2.834 1.00 96.00 88 LEU A O 1
ATOM 648 N N . THR A 1 89 ? -5.352 -3.769 -4.430 1.00 95.44 89 THR A N 1
ATOM 649 C CA . THR A 1 89 ? -5.380 -2.555 -3.604 1.00 95.44 89 THR A CA 1
ATOM 650 C C . THR A 1 89 ? -6.813 -2.138 -3.289 1.00 95.44 89 THR A C 1
ATOM 652 O O . THR A 1 89 ? -7.110 -1.858 -2.130 1.00 95.44 89 THR A O 1
ATOM 655 N N . GLU A 1 90 ? -7.715 -2.159 -4.272 1.00 95.25 90 GLU A N 1
ATOM 656 C CA . GLU A 1 90 ? -9.138 -1.864 -4.067 1.00 95.25 90 GLU A CA 1
ATOM 657 C C . GLU A 1 90 ? -9.770 -2.826 -3.049 1.00 95.25 90 GLU A C 1
ATOM 659 O O . GLU A 1 90 ? -10.340 -2.380 -2.051 1.00 95.25 90 GLU A O 1
ATOM 664 N N . ALA A 1 91 ? -9.562 -4.135 -3.223 1.00 96.56 91 ALA A N 1
ATOM 665 C CA . ALA A 1 91 ? -10.044 -5.149 -2.285 1.00 96.56 91 ALA A CA 1
ATOM 666 C C . ALA A 1 91 ? -9.461 -4.959 -0.872 1.00 96.56 91 ALA A C 1
ATOM 668 O O . ALA A 1 91 ? -10.168 -5.087 0.130 1.00 96.56 91 ALA A O 1
ATOM 669 N N . SER A 1 92 ? -8.174 -4.612 -0.772 1.00 94.62 92 SER A N 1
ATOM 670 C CA . SER A 1 92 ? -7.519 -4.345 0.515 1.00 94.62 92 SER A CA 1
ATOM 671 C C . SER A 1 92 ? -8.132 -3.138 1.229 1.00 94.62 92 SER A C 1
ATOM 673 O O . SER A 1 92 ? -8.391 -3.200 2.432 1.00 94.62 92 SER A O 1
ATOM 675 N N . ILE A 1 93 ? -8.396 -2.051 0.496 1.00 93.94 93 ILE A N 1
ATOM 676 C CA . ILE A 1 93 ? -9.041 -0.848 1.035 1.00 93.94 93 ILE A CA 1
ATOM 677 C C . ILE A 1 93 ? -10.474 -1.164 1.479 1.00 93.94 93 ILE A C 1
ATOM 679 O O . ILE A 1 93 ? -10.874 -0.744 2.564 1.00 93.94 93 ILE A O 1
ATOM 683 N N . GLU A 1 94 ? -11.239 -1.935 0.702 1.00 93.94 94 GLU A N 1
ATOM 684 C CA . GLU A 1 94 ? -12.603 -2.330 1.071 1.00 93.94 94 GLU A CA 1
ATOM 685 C C . GLU A 1 94 ? -12.626 -3.125 2.383 1.00 93.94 94 GLU A C 1
ATOM 687 O O . GLU A 1 94 ? -13.391 -2.806 3.299 1.00 93.94 94 GLU A O 1
ATOM 692 N N . ILE A 1 95 ? -11.747 -4.124 2.506 1.00 91.44 95 ILE A N 1
ATOM 693 C CA . ILE A 1 95 ? -11.602 -4.930 3.721 1.00 91.44 95 ILE A CA 1
ATOM 694 C C . ILE A 1 95 ? -11.256 -4.029 4.910 1.00 91.44 95 ILE A C 1
ATOM 696 O O . ILE A 1 95 ? -11.903 -4.106 5.958 1.00 91.44 95 ILE A O 1
ATOM 700 N N . LEU A 1 96 ? -10.278 -3.138 4.740 1.00 90.81 96 LEU A N 1
ATOM 701 C CA . LEU A 1 96 ? -9.852 -2.208 5.780 1.00 90.81 96 LEU A CA 1
ATOM 702 C C . LEU A 1 96 ? -11.007 -1.314 6.252 1.00 90.81 96 LEU A C 1
ATOM 704 O O . LEU A 1 96 ? -11.255 -1.194 7.452 1.00 90.81 96 LEU A O 1
ATOM 708 N N . LEU A 1 97 ? -11.754 -0.723 5.319 1.00 90.75 97 LEU A N 1
ATOM 709 C CA . LEU A 1 97 ? -12.895 0.136 5.634 1.00 90.75 97 LEU A CA 1
ATOM 710 C C . LEU A 1 97 ? -14.025 -0.640 6.313 1.00 90.75 97 LEU A C 1
ATOM 712 O O . LEU A 1 97 ? -14.650 -0.136 7.250 1.00 90.75 97 LEU A O 1
ATOM 716 N N . ARG A 1 98 ? -14.278 -1.879 5.883 1.00 89.31 98 ARG A N 1
ATOM 717 C CA . ARG A 1 98 ? -15.291 -2.747 6.488 1.00 89.31 98 ARG A CA 1
ATOM 718 C C . ARG A 1 98 ? -14.959 -3.067 7.944 1.00 89.31 98 ARG A C 1
ATOM 720 O O . ARG A 1 98 ? -15.831 -2.932 8.802 1.00 89.31 98 ARG A O 1
ATOM 727 N N . PHE A 1 99 ? -13.712 -3.433 8.235 1.00 86.31 99 PHE A N 1
ATOM 728 C CA . PHE A 1 99 ? -13.269 -3.685 9.607 1.00 86.31 99 PHE A CA 1
ATOM 729 C C . PHE A 1 99 ? -13.224 -2.408 10.453 1.00 86.31 99 PHE A C 1
ATOM 731 O O . PHE A 1 99 ? -13.599 -2.451 11.622 1.00 86.31 99 PHE A O 1
ATOM 738 N N . SER A 1 100 ? -12.867 -1.259 9.871 1.00 86.50 100 SER A N 1
ATOM 739 C CA . SER A 1 100 ? -12.855 0.024 10.589 1.00 86.50 100 SER A CA 1
ATOM 740 C C . SER A 1 100 ? -14.254 0.437 11.029 1.00 86.50 100 SER A C 1
ATOM 742 O O . SER A 1 100 ? -14.464 0.801 12.187 1.00 86.50 100 SER A O 1
ATOM 744 N N . ARG A 1 101 ? -15.247 0.282 10.145 1.00 84.56 101 ARG A N 1
ATOM 745 C CA . ARG A 1 101 ? -16.654 0.551 10.476 1.00 84.56 101 ARG A CA 1
ATOM 746 C C . ARG A 1 101 ? -17.198 -0.411 11.532 1.00 84.56 101 ARG A C 1
ATOM 748 O O . ARG A 1 101 ? -17.994 0.014 12.364 1.00 84.56 101 ARG A O 1
ATOM 755 N N . ALA A 1 102 ? -16.778 -1.676 11.508 1.00 81.50 102 ALA A N 1
ATOM 756 C CA . ALA A 1 102 ? -17.216 -2.682 12.474 1.00 81.50 102 ALA A CA 1
ATOM 757 C C . ALA A 1 102 ? -16.595 -2.482 13.870 1.00 81.50 102 ALA A C 1
ATOM 759 O O . ALA A 1 102 ? -17.313 -2.562 14.864 1.00 81.50 102 ALA A O 1
ATOM 760 N N . GLY A 1 103 ? -15.291 -2.190 13.945 1.00 75.56 103 GLY A N 1
ATOM 761 C CA . GLY A 1 103 ? -14.565 -1.988 15.207 1.00 75.56 103 GLY A CA 1
ATOM 762 C C . GLY A 1 103 ? -14.716 -0.590 15.818 1.00 75.56 103 GLY A C 1
ATOM 763 O O . GLY A 1 103 ? -14.342 -0.371 16.961 1.00 75.56 103 GLY A O 1
ATOM 764 N N . LYS A 1 104 ? -15.270 0.390 15.084 1.00 77.81 104 LYS A N 1
ATOM 765 C CA . LYS A 1 104 ? -15.290 1.820 15.479 1.00 77.81 104 LYS A CA 1
ATOM 766 C C . LYS A 1 104 ? -13.897 2.388 15.786 1.00 77.81 104 LYS A C 1
ATOM 768 O O . LYS A 1 104 ? -13.771 3.419 16.445 1.00 77.81 104 LYS A O 1
ATOM 773 N N . THR A 1 105 ? -12.857 1.739 15.277 1.00 76.50 105 THR A N 1
ATOM 774 C CA . THR A 1 105 ? -11.472 2.137 15.483 1.00 76.50 105 THR A CA 1
ATOM 775 C C . THR A 1 105 ? -10.940 2.825 14.232 1.00 76.50 105 THR A C 1
ATOM 777 O O . THR A 1 105 ? -11.028 2.300 13.119 1.00 76.50 105 THR A O 1
ATOM 780 N N . VAL A 1 106 ? -10.380 4.019 14.430 1.00 74.62 106 VAL A N 1
ATOM 781 C CA . VAL A 1 106 ? -9.882 4.896 13.357 1.00 74.62 106 VAL A CA 1
ATOM 782 C C . VAL A 1 106 ? -8.414 4.650 13.002 1.00 74.62 106 VAL A C 1
ATOM 784 O O . VAL A 1 106 ? -7.973 5.022 11.919 1.00 74.62 106 VAL A O 1
ATOM 787 N N . SER A 1 107 ? -7.652 3.988 13.879 1.00 85.06 107 SER A N 1
ATOM 788 C CA . SER A 1 107 ? -6.230 3.710 13.653 1.00 85.06 107 SER A CA 1
ATOM 789 C C . SER A 1 107 ? -5.997 2.308 13.093 1.00 85.06 107 SER A C 1
ATOM 791 O O . SER A 1 107 ? -6.607 1.330 13.529 1.00 85.06 107 SER A O 1
ATOM 793 N N . TYR A 1 108 ? -5.037 2.184 12.174 1.00 86.38 108 TYR A N 1
ATOM 794 C CA . TYR A 1 108 ? -4.708 0.907 11.535 1.00 86.38 108 TYR A CA 1
ATOM 795 C C . TYR A 1 108 ? -4.243 -0.153 12.553 1.00 86.38 108 TYR A C 1
ATOM 797 O O . TYR A 1 108 ? -4.690 -1.299 12.533 1.00 86.38 108 TYR A O 1
ATOM 805 N N . GLY A 1 109 ? -3.415 0.250 13.523 1.00 86.69 109 GLY A N 1
ATOM 806 C CA . GLY A 1 109 ? -2.960 -0.630 14.603 1.00 86.69 109 GLY A CA 1
ATOM 807 C C . GLY A 1 109 ? -4.060 -1.022 15.594 1.00 86.69 109 GLY A C 1
ATOM 808 O O . GLY A 1 109 ? -4.017 -2.117 16.153 1.00 86.69 109 GLY A O 1
ATOM 809 N N . GLY A 1 110 ? -5.038 -0.146 15.831 1.00 84.75 110 GLY A N 1
ATOM 810 C CA . GLY A 1 110 ? -6.191 -0.464 16.666 1.00 84.75 110 GLY A CA 1
ATOM 811 C C . GLY A 1 110 ? -7.146 -1.433 15.965 1.00 84.75 110 GLY A C 1
ATOM 812 O O . GLY A 1 110 ? -7.513 -2.442 16.556 1.00 84.75 110 GLY A O 1
ATOM 813 N N . LEU A 1 111 ? -7.417 -1.210 14.677 1.00 89.00 111 LEU A N 1
ATOM 814 C CA . LEU A 1 111 ? -8.222 -2.092 13.830 1.00 89.00 111 LEU A CA 1
ATOM 815 C C . LEU A 1 111 ? -7.671 -3.520 13.792 1.00 89.00 111 LEU A C 1
ATOM 817 O O . LEU A 1 111 ? -8.407 -4.484 13.988 1.00 89.00 111 LEU A O 1
ATOM 821 N N . MET A 1 112 ? -6.358 -3.662 13.606 1.00 88.12 112 MET A N 1
ATOM 822 C CA . MET A 1 112 ? -5.712 -4.975 13.616 1.00 88.12 112 MET A CA 1
ATOM 823 C C . MET A 1 112 ? -5.682 -5.603 15.014 1.00 88.12 112 MET A C 1
ATOM 825 O O . MET A 1 112 ? -5.752 -6.823 15.150 1.00 88.12 112 MET A O 1
ATOM 829 N N . GLY A 1 113 ? -5.602 -4.769 16.054 1.00 86.38 113 GLY A N 1
ATOM 830 C CA . GLY A 1 113 ? -5.718 -5.190 17.447 1.00 86.38 113 GLY A CA 1
ATOM 831 C C . GLY A 1 113 ? -7.089 -5.772 17.785 1.00 86.38 113 GLY A C 1
ATOM 832 O O . GLY A 1 113 ? -7.162 -6.738 18.537 1.00 86.38 113 GLY A O 1
ATOM 833 N N . GLU A 1 114 ? -8.158 -5.223 17.217 1.00 84.75 114 GLU A N 1
ATOM 834 C CA . GLU A 1 114 ? -9.517 -5.734 17.413 1.00 84.75 114 GLU A CA 1
ATOM 835 C C . GLU A 1 114 ? -9.819 -6.953 16.538 1.00 84.75 114 GLU A C 1
ATOM 837 O O . GLU A 1 114 ? -10.437 -7.902 17.012 1.00 84.75 114 GLU A O 1
ATOM 842 N N . ALA A 1 115 ? -9.342 -6.974 15.290 1.00 86.19 115 ALA A N 1
ATOM 843 C CA . ALA A 1 115 ? -9.596 -8.084 14.372 1.00 86.19 115 ALA A CA 1
ATOM 844 C C . ALA A 1 115 ? -8.760 -9.343 14.682 1.00 86.19 115 ALA A C 1
ATOM 846 O O . ALA A 1 115 ? -9.253 -10.460 14.541 1.00 86.19 115 ALA A O 1
ATOM 847 N N . PHE A 1 116 ? -7.503 -9.181 15.111 1.00 83.75 116 PHE A N 1
ATOM 848 C CA . PHE A 1 116 ? -6.543 -10.284 15.293 1.00 83.75 116 PHE A CA 1
ATOM 849 C C . PHE A 1 116 ? -5.892 -10.306 16.685 1.00 83.75 116 PHE A C 1
ATOM 851 O O . PHE A 1 116 ? -4.948 -11.063 16.934 1.00 83.75 116 PHE A O 1
ATOM 858 N N . GLY A 1 117 ? -6.355 -9.465 17.611 1.00 88.62 117 GLY A N 1
ATOM 859 C CA . GLY A 1 117 ? -5.785 -9.360 18.948 1.00 88.62 117 GLY A CA 1
ATOM 860 C C . GLY A 1 117 ? -4.411 -8.681 18.979 1.00 88.62 117 GLY A C 1
ATOM 861 O O . GLY A 1 117 ? -3.929 -8.063 18.024 1.00 88.62 117 GLY A O 1
ATOM 862 N N . ARG A 1 118 ? -3.722 -8.825 20.116 1.00 87.06 118 ARG A N 1
ATOM 863 C CA . ARG A 1 118 ? -2.413 -8.196 20.362 1.00 87.06 118 ARG A CA 1
ATOM 864 C C . ARG A 1 118 ? -1.344 -8.626 19.352 1.00 87.06 118 ARG A C 1
ATOM 866 O O . ARG A 1 118 ? -0.512 -7.806 18.971 1.00 87.06 118 ARG A O 1
ATOM 873 N N . THR A 1 119 ? -1.387 -9.879 18.905 1.00 88.50 119 THR A N 1
ATOM 874 C CA . THR A 1 119 ? -0.442 -10.429 17.926 1.00 88.50 119 THR A CA 1
ATOM 875 C C . THR A 1 119 ? -0.564 -9.725 16.577 1.00 88.50 119 THR A C 1
ATOM 877 O 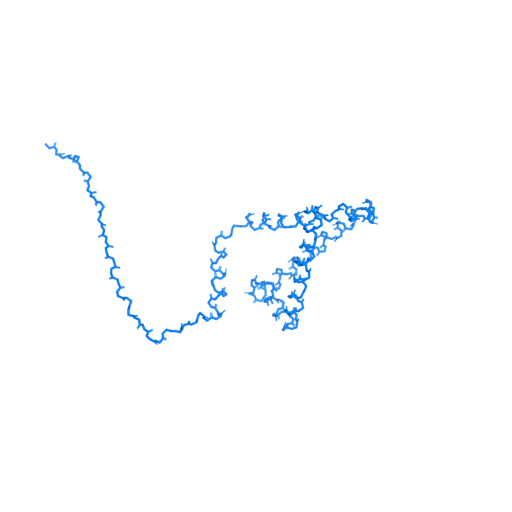O . THR A 1 119 ? 0.450 -9.307 16.022 1.00 88.50 119 THR A O 1
ATOM 880 N N . GLY A 1 120 ? -1.788 -9.507 16.083 1.00 88.38 120 GLY A N 1
ATOM 881 C CA . GLY A 1 120 ? -2.010 -8.795 14.823 1.00 88.38 120 GLY A CA 1
ATOM 882 C C . GLY A 1 120 ? -1.515 -7.352 14.865 1.00 88.38 120 GLY A C 1
ATOM 883 O O . GLY A 1 120 ? -0.856 -6.895 13.934 1.00 88.38 120 GLY A O 1
ATOM 884 N N . LYS A 1 121 ? -1.748 -6.652 15.981 1.00 90.62 121 LYS A N 1
ATOM 885 C CA . LYS A 1 121 ? -1.232 -5.291 16.182 1.00 90.62 121 LYS A CA 1
ATOM 886 C C . LYS A 1 121 ? 0.299 -5.226 16.130 1.00 90.62 121 LYS A C 1
ATOM 888 O O . LYS A 1 121 ? 0.840 -4.331 15.486 1.00 90.62 121 LYS A O 1
ATOM 893 N N . ILE A 1 122 ? 0.991 -6.156 16.795 1.00 93.12 122 ILE A N 1
ATOM 894 C CA . ILE A 1 122 ? 2.464 -6.209 16.793 1.00 93.12 122 ILE A CA 1
ATOM 895 C C . ILE A 1 122 ? 2.985 -6.513 15.386 1.00 93.12 122 ILE A C 1
ATOM 897 O O . ILE A 1 122 ? 3.904 -5.844 14.921 1.00 93.12 122 ILE A O 1
ATOM 901 N N . LEU A 1 123 ? 2.378 -7.478 14.689 1.00 93.69 123 LEU A N 1
ATOM 902 C CA . LEU A 1 123 ? 2.780 -7.841 13.332 1.00 93.69 123 LEU A CA 1
ATOM 903 C C . LEU A 1 123 ? 2.637 -6.658 12.366 1.00 93.69 123 LEU A C 1
ATOM 905 O O . LEU A 1 123 ? 3.575 -6.340 11.640 1.00 93.69 123 LEU A O 1
ATOM 909 N N . LEU A 1 124 ? 1.502 -5.956 12.417 1.00 92.62 124 LEU A N 1
ATOM 910 C CA . LEU A 1 124 ? 1.282 -4.741 11.634 1.00 92.62 124 LEU A CA 1
ATOM 911 C C . LEU A 1 124 ? 2.337 -3.682 11.950 1.00 92.62 124 LEU A C 1
ATOM 913 O O . LEU A 1 124 ? 2.908 -3.097 11.032 1.00 92.62 124 LEU A O 1
ATOM 917 N N . GLN A 1 125 ? 2.625 -3.446 13.231 1.00 93.19 125 GLN A N 1
ATOM 918 C CA . GLN A 1 125 ? 3.629 -2.467 13.639 1.00 93.19 125 GLN A CA 1
ATOM 919 C C . GLN A 1 125 ? 5.011 -2.800 13.059 1.00 93.19 125 GLN A C 1
ATOM 921 O O . GLN A 1 125 ? 5.687 -1.907 12.552 1.00 93.19 125 GLN A O 1
ATOM 926 N N . ILE A 1 126 ? 5.404 -4.077 13.064 1.00 95.81 126 ILE A N 1
ATOM 927 C CA . ILE A 1 126 ? 6.646 -4.535 12.429 1.00 95.81 126 ILE A CA 1
ATOM 928 C C . ILE A 1 126 ? 6.608 -4.275 10.916 1.00 95.81 126 ILE A C 1
ATOM 930 O O . ILE A 1 126 ? 7.558 -3.708 10.378 1.00 95.81 126 ILE A O 1
ATOM 934 N N . CYS A 1 127 ? 5.510 -4.609 10.229 1.00 93.94 127 CYS A N 1
ATOM 935 C CA . CYS A 1 127 ? 5.356 -4.334 8.797 1.00 93.94 127 CYS A CA 1
ATOM 936 C C . CYS A 1 127 ? 5.487 -2.838 8.466 1.00 93.94 127 CYS A C 1
ATOM 938 O O . CYS A 1 127 ? 6.157 -2.484 7.498 1.00 93.94 127 CYS A O 1
ATOM 940 N N . VAL A 1 128 ? 4.893 -1.956 9.276 1.00 93.75 128 VAL A N 1
ATOM 941 C CA . VAL A 1 128 ? 4.987 -0.498 9.094 1.00 93.75 128 VAL A CA 1
ATOM 942 C C . VAL A 1 128 ? 6.415 -0.001 9.311 1.00 93.75 128 VAL A C 1
ATOM 944 O O . VAL A 1 128 ? 6.877 0.850 8.553 1.00 93.75 128 VAL A O 1
ATOM 947 N N . ILE A 1 129 ? 7.139 -0.533 10.301 1.00 96.06 129 ILE A N 1
ATOM 948 C CA . ILE A 1 129 ? 8.554 -0.191 10.515 1.00 96.06 129 ILE A CA 1
ATOM 949 C C . ILE A 1 129 ? 9.382 -0.597 9.294 1.00 96.06 129 ILE A C 1
ATOM 951 O O . ILE A 1 129 ? 10.123 0.227 8.766 1.00 96.06 129 ILE A O 1
ATOM 955 N N . ILE A 1 130 ? 9.218 -1.829 8.805 1.00 96.19 130 ILE A N 1
ATOM 956 C CA . ILE A 1 130 ? 9.939 -2.323 7.623 1.00 96.19 130 ILE A CA 1
ATOM 957 C C . ILE A 1 130 ? 9.625 -1.459 6.394 1.00 96.19 130 ILE A C 1
ATOM 959 O O . ILE A 1 130 ? 10.541 -1.092 5.662 1.00 96.19 130 ILE A O 1
ATOM 963 N N . ASN A 1 131 ? 8.356 -1.093 6.181 1.00 92.12 131 ASN A N 1
ATOM 964 C CA . ASN A 1 131 ? 7.951 -0.235 5.067 1.00 92.12 131 ASN A CA 1
ATOM 965 C C . ASN A 1 131 ? 8.610 1.153 5.141 1.00 92.12 131 ASN A C 1
ATOM 967 O O . ASN A 1 131 ? 9.224 1.580 4.167 1.00 92.12 131 ASN A O 1
ATOM 971 N N . ASN A 1 132 ? 8.559 1.816 6.302 1.00 93.50 132 ASN A N 1
ATOM 972 C CA . ASN A 1 132 ? 9.195 3.123 6.488 1.00 93.50 132 ASN A CA 1
ATOM 973 C C . ASN A 1 132 ? 10.714 3.050 6.303 1.00 93.50 132 ASN A C 1
ATOM 975 O O . ASN A 1 132 ? 11.282 3.890 5.615 1.00 93.50 132 ASN A O 1
ATOM 979 N N . VAL A 1 133 ? 11.374 2.029 6.861 1.00 95.19 133 VAL A N 1
ATOM 980 C CA . VAL A 1 133 ? 12.817 1.815 6.664 1.00 95.19 133 VAL A CA 1
ATOM 981 C C . VAL A 1 133 ? 13.137 1.608 5.183 1.00 95.19 133 VAL A C 1
ATOM 983 O O . VAL A 1 133 ? 14.073 2.218 4.679 1.00 95.19 133 VAL A O 1
ATOM 986 N N . GLY A 1 134 ? 12.345 0.810 4.463 1.00 90.69 134 GLY A N 1
ATOM 987 C CA . GLY A 1 134 ? 12.506 0.610 3.023 1.00 90.69 134 GLY A CA 1
ATOM 988 C C . GLY A 1 134 ? 12.398 1.914 2.231 1.00 90.69 134 GLY A C 1
ATOM 989 O O . GLY A 1 134 ? 13.250 2.193 1.392 1.00 90.69 134 GLY A O 1
ATOM 990 N N . VAL A 1 135 ? 11.403 2.749 2.540 1.00 89.44 135 VAL A N 1
ATOM 991 C CA . VAL A 1 135 ? 11.235 4.067 1.909 1.00 89.44 135 VAL A CA 1
ATOM 992 C C . VAL A 1 135 ? 12.409 4.997 2.235 1.00 89.44 135 VAL A C 1
ATOM 994 O O . VAL A 1 135 ? 12.913 5.672 1.342 1.00 89.44 135 VAL A O 1
ATOM 997 N N . LEU A 1 136 ? 12.908 4.993 3.474 1.00 91.81 136 LEU A N 1
ATOM 998 C CA . LEU A 1 136 ? 14.104 5.758 3.849 1.00 91.81 136 LEU A CA 1
ATOM 999 C C . LEU A 1 136 ? 15.352 5.293 3.090 1.00 91.81 136 LEU A C 1
ATOM 1001 O O . LEU A 1 136 ? 16.145 6.128 2.663 1.00 91.81 136 LEU A O 1
ATOM 1005 N N . ILE A 1 137 ? 15.516 3.985 2.878 1.00 90.75 137 ILE A N 1
ATOM 1006 C CA . ILE A 1 137 ? 16.608 3.441 2.059 1.00 90.75 137 ILE A CA 1
ATOM 1007 C C . ILE A 1 137 ? 16.476 3.925 0.613 1.00 90.75 137 ILE A C 1
ATOM 1009 O O . ILE A 1 137 ? 17.458 4.382 0.040 1.00 90.75 137 ILE A O 1
ATOM 1013 N N . VAL A 1 138 ? 15.273 3.872 0.031 1.00 87.94 138 VAL A N 1
ATOM 1014 C CA . VAL A 1 138 ? 15.024 4.393 -1.323 1.00 87.94 138 VAL A CA 1
ATOM 1015 C C . VAL A 1 138 ? 15.378 5.879 -1.402 1.00 87.94 138 VAL A C 1
ATOM 1017 O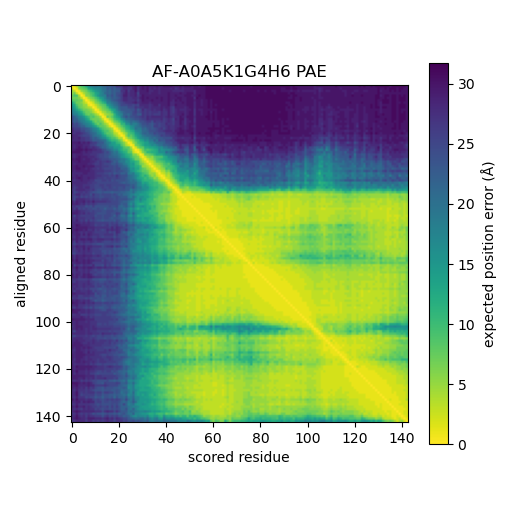 O . VAL A 1 138 ? 16.055 6.283 -2.343 1.00 87.94 138 VAL A O 1
ATOM 1020 N N . TYR A 1 139 ? 15.018 6.678 -0.395 1.00 86.75 13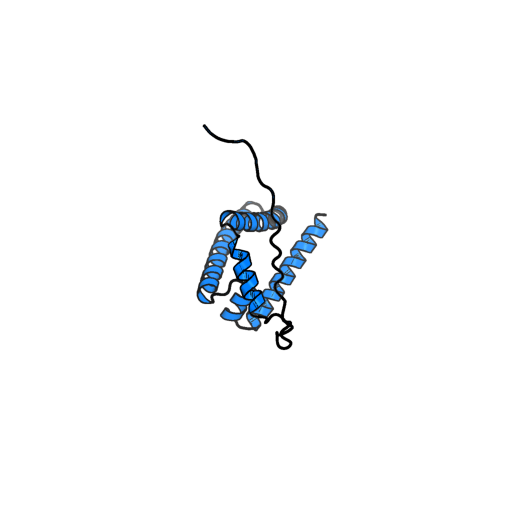9 TYR A N 1
ATOM 1021 C CA . TYR A 1 139 ? 15.425 8.082 -0.342 1.00 86.75 139 TYR A CA 1
ATOM 1022 C C . TYR A 1 139 ? 16.943 8.262 -0.264 1.00 86.75 139 TYR A C 1
ATOM 1024 O O . TYR A 1 139 ? 17.462 9.103 -0.985 1.00 86.75 139 TYR A O 1
ATOM 1032 N N . MET A 1 140 ? 17.659 7.467 0.535 1.00 88.81 140 MET A N 1
ATOM 1033 C CA . MET A 1 140 ? 19.130 7.515 0.602 1.00 88.81 140 MET A CA 1
ATOM 1034 C C . MET A 1 140 ? 19.823 7.054 -0.689 1.00 88.81 140 MET A C 1
ATOM 1036 O O . MET A 1 140 ? 20.982 7.380 -0.896 1.00 88.81 140 MET A O 1
ATOM 1040 N N . ILE A 1 141 ? 19.161 6.253 -1.530 1.00 86.12 141 ILE A N 1
ATOM 1041 C CA . ILE A 1 141 ? 19.696 5.843 -2.840 1.00 86.12 141 ILE A CA 1
ATOM 1042 C C . ILE A 1 141 ? 19.468 6.938 -3.890 1.00 86.12 141 ILE A C 1
ATOM 1044 O O . ILE A 1 141 ? 20.264 7.076 -4.816 1.00 86.12 141 ILE A O 1
ATOM 1048 N N . ILE A 1 142 ? 18.349 7.658 -3.787 1.00 82.69 142 ILE A N 1
ATOM 1049 C CA . ILE A 1 142 ? 17.960 8.699 -4.745 1.00 82.69 142 ILE A CA 1
ATOM 1050 C C . ILE A 1 142 ? 18.684 10.026 -4.472 1.00 82.69 142 ILE A C 1
ATOM 1052 O O . ILE A 1 142 ? 19.051 10.701 -5.433 1.00 82.69 142 ILE A O 1
ATOM 1056 N N . ILE A 1 143 ? 18.823 10.412 -3.197 1.00 78.38 143 ILE A N 1
ATOM 1057 C CA . ILE A 1 143 ? 19.527 11.625 -2.736 1.00 78.38 143 ILE A CA 1
ATOM 1058 C C . ILE A 1 143 ? 21.035 11.382 -2.760 1.00 78.38 143 ILE A C 1
ATOM 1060 O O . ILE A 1 143 ? 21.748 12.262 -3.290 1.00 78.38 143 ILE A O 1
#

pLDDT: mean 77.78, std 20.06, range [31.28, 97.25]

Foldseek 3Di:
DDDDDDDDDDDDDDPPDDPPPPPPDPPDDDPVVVQVVVVVVCVPPDPVNVVVVVCCVCCVVVVLCLVVLCVVCNDVVSVVVVVVVVVVVVVVVVVQVVLCVVQVDPDPLVSLCVVPNPVSSVVVVVVVVVVVVVVVVSVVVVD

Organism: NCBI:txid210225

Secondary structure (DSSP, 8-state):
----------------------TTS-SS--HHHHHHHHHHHGGG--HHHHHHHHHHHHHHHHHHHHHHHHHHH-HHHHHHHHHHHHHHHHHHHHHHHHHHHHHT--SHHHHHHHHHHHHHHHHHHHHHHHHHHHHHHHHHHH-

Sequence (143 aa):
MTIGSLAPPREKKSRNNKQVVDEKAPLLPRKQDELQGELDGFNGASFSGAVFNLSTTVVGAGIMALPATMKVLGLGPGIVMIILMAFLTEASIEILLRFSRAGKTVSYGGLMGEAFGRTGKILLQICVIINNVGVLIVYMIII

Mean predicted aligned error: 13.75 Å

Radius of gyration: 26.2 Å; Cα contacts (8 Å, |Δi|>4): 33; chains: 1; bounding box: 52×79×65 Å